Protein AF-A0ABD0Q1G7-F1 (afdb_monomer_lite)

Foldseek 3Di:
DDPDDDDQDDDPPQDDDPPRGSVVSVVVVVVSVVVSVVVCVVVVHDDDDDDDDD

InterPro domains:
  IPR006035 Ureohydrolase [PS51409] (1-54)
  IPR006035 Ureohydrolase [PTHR43782] (1-54)
  IPR023696 Ureohydrolase domain superfamily [SSF52768] (2-54)

Radius of gyration: 13.41 Å; chains: 1; bounding box: 29×19×32 Å

Organism: Cirrhinus mrigala (NCBI:txid683832)

Sequence (54 aa):
KDYGNLTFEDIPNDEPVGRLKTPRAVGRANEILAGAVQKIKSDGNICVMLGGDH

pLDDT: mean 95.28, std 5.53, range [60.41, 98.38]

Secondary structure (DSSP, 8-state):
----PPP----TT---BTTBSSHHHHHHHHHHHHHHHHHHHHTTPPP----S--

Structure (mmCIF, N/CA/C/O backbone):
data_AF-A0ABD0Q1G7-F1
#
_entry.id   AF-A0ABD0Q1G7-F1
#
loop_
_atom_site.group_PDB
_atom_site.id
_atom_site.type_symbol
_atom_site.label_atom_id
_atom_site.label_alt_id
_atom_site.label_comp_id
_atom_site.label_asym_id
_atom_site.label_entity_id
_atom_site.label_seq_id
_atom_site.pdbx_PDB_ins_code
_atom_site.Cartn_x
_atom_site.Cartn_y
_atom_site.Cartn_z
_atom_site.occupancy
_atom_site.B_iso_or_equiv
_atom_site.auth_seq_id
_atom_site.auth_comp_id
_atom_site.auth_asym_id
_atom_site.auth_atom_id
_atom_site.pdbx_PDB_model_num
ATOM 1 N N . LYS A 1 1 ? -14.768 4.722 12.224 1.00 91.00 1 LYS A N 1
ATOM 2 C CA . LYS A 1 1 ? -14.166 5.941 11.634 1.00 91.00 1 LYS A CA 1
ATOM 3 C C . LYS A 1 1 ? -13.637 5.568 10.265 1.00 91.00 1 LYS A C 1
ATOM 5 O O . LYS A 1 1 ? -12.977 4.542 10.180 1.00 91.00 1 LYS A O 1
ATOM 10 N N . ASP A 1 2 ? -13.960 6.344 9.237 1.00 95.62 2 ASP A N 1
ATOM 11 C CA . ASP A 1 2 ? -13.333 6.188 7.926 1.00 95.62 2 ASP A CA 1
ATOM 12 C C . ASP A 1 2 ? -11.984 6.926 7.931 1.00 95.62 2 ASP A C 1
ATOM 14 O O . ASP A 1 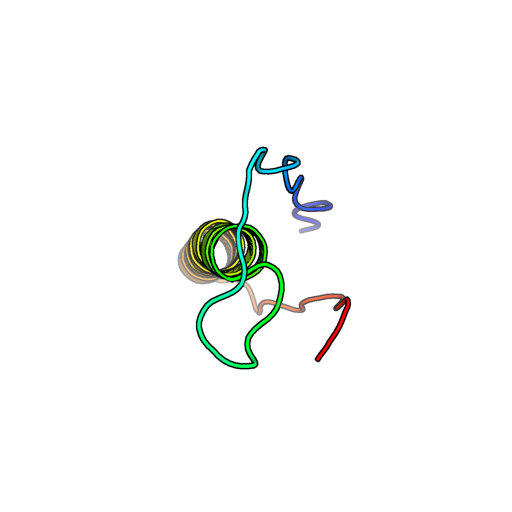2 ? -11.904 8.061 8.409 1.00 95.62 2 ASP A O 1
ATOM 18 N N . TYR A 1 3 ? -10.926 6.247 7.492 1.00 96.00 3 TYR A N 1
ATOM 19 C CA . TYR A 1 3 ? -9.570 6.798 7.399 1.00 96.00 3 TYR A CA 1
ATOM 20 C C . TYR A 1 3 ? -9.224 7.257 5.974 1.00 96.00 3 TYR A C 1
ATOM 22 O O . TYR A 1 3 ? -8.168 7.861 5.786 1.00 96.00 3 TYR A O 1
ATOM 30 N N . GLY A 1 4 ? -10.131 7.050 5.013 1.00 97.06 4 GLY A N 1
ATOM 31 C CA . GLY A 1 4 ? -9.990 7.454 3.621 1.00 97.06 4 GLY A CA 1
ATOM 32 C C . GLY A 1 4 ? -9.064 6.553 2.807 1.00 97.06 4 GLY A C 1
ATOM 33 O O . GLY A 1 4 ? -8.514 5.565 3.296 1.00 97.06 4 GLY A O 1
ATOM 34 N N . ASN A 1 5 ? -8.889 6.929 1.541 1.00 97.44 5 ASN A N 1
ATOM 35 C CA . ASN A 1 5 ? -7.974 6.258 0.626 1.00 97.44 5 ASN A CA 1
ATOM 36 C C . ASN A 1 5 ? -6.540 6.735 0.861 1.00 97.44 5 ASN A C 1
ATOM 38 O O . ASN A 1 5 ? -6.296 7.929 1.051 1.00 97.44 5 ASN A O 1
ATOM 42 N N . LEU A 1 6 ? -5.589 5.807 0.791 1.00 97.06 6 LEU A N 1
ATOM 43 C CA . LEU A 1 6 ? -4.174 6.154 0.750 1.00 97.06 6 LEU A CA 1
ATOM 44 C C . LEU A 1 6 ? -3.808 6.653 -0.647 1.00 97.06 6 LEU A C 1
ATOM 46 O O . LEU A 1 6 ? -4.256 6.100 -1.650 1.00 97.06 6 LEU A O 1
ATOM 50 N N . THR A 1 7 ? -2.974 7.686 -0.699 1.00 96.56 7 THR A N 1
ATOM 51 C CA . THR A 1 7 ? -2.389 8.173 -1.948 1.00 96.56 7 THR A CA 1
ATOM 52 C C . THR A 1 7 ? -1.034 7.510 -2.140 1.00 96.56 7 THR A C 1
ATOM 54 O O . THR A 1 7 ? -0.158 7.630 -1.283 1.00 96.56 7 THR A O 1
ATOM 57 N N . PHE A 1 8 ? -0.863 6.832 -3.270 1.00 95.69 8 PHE A N 1
ATOM 58 C CA . PHE A 1 8 ? 0.420 6.291 -3.701 1.00 95.69 8 PHE A CA 1
ATOM 59 C C . PHE A 1 8 ? 0.946 7.146 -4.847 1.00 95.69 8 PHE A C 1
ATOM 61 O O . PHE A 1 8 ? 0.239 7.387 -5.822 1.00 95.69 8 PHE A O 1
ATOM 68 N N . GLU A 1 9 ? 2.163 7.652 -4.692 1.00 93.06 9 GLU A N 1
ATOM 69 C CA . GLU A 1 9 ? 2.820 8.468 -5.708 1.00 93.06 9 GLU A CA 1
ATOM 70 C C . GLU A 1 9 ? 3.500 7.578 -6.748 1.00 93.06 9 GLU A C 1
ATOM 72 O O . GLU A 1 9 ? 4.043 6.519 -6.414 1.00 93.06 9 GLU A O 1
ATOM 77 N N . ASP A 1 10 ? 3.521 8.039 -7.999 1.00 93.94 10 ASP A N 1
ATOM 78 C CA . ASP A 1 10 ? 4.330 7.412 -9.038 1.00 93.94 10 ASP A CA 1
ATOM 79 C C . ASP A 1 10 ? 5.813 7.545 -8.687 1.00 93.94 10 ASP A C 1
ATOM 81 O O . ASP A 1 10 ? 6.325 8.645 -8.459 1.00 93.94 10 ASP A O 1
ATOM 85 N N . ILE A 1 11 ? 6.524 6.417 -8.675 1.00 95.44 11 ILE A N 1
ATOM 86 C CA . ILE A 1 11 ? 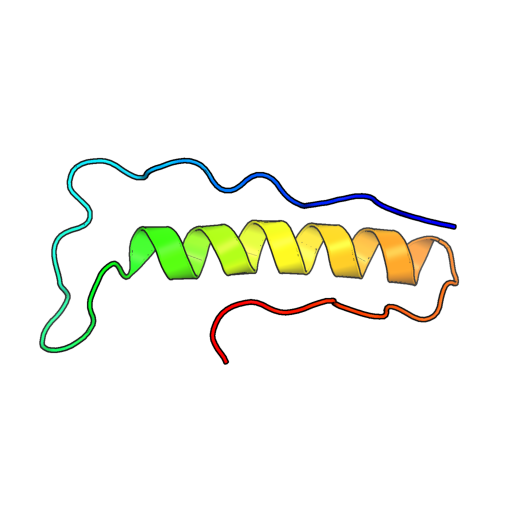7.968 6.397 -8.445 1.00 95.44 11 ILE A CA 1
ATOM 87 C C . ILE A 1 11 ? 8.679 6.341 -9.800 1.00 95.44 11 ILE A C 1
ATOM 89 O O . ILE A 1 11 ? 8.690 5.284 -10.440 1.00 95.44 11 ILE A O 1
ATOM 93 N N . PRO A 1 12 ? 9.290 7.450 -10.263 1.00 94.88 12 PRO A N 1
ATOM 94 C CA . PRO A 1 12 ? 10.003 7.451 -11.529 1.00 94.88 12 PRO A CA 1
ATOM 95 C C . PRO A 1 12 ? 11.229 6.537 -11.466 1.00 94.88 12 PRO A C 1
ATOM 97 O O . PRO A 1 12 ? 11.881 6.390 -10.428 1.00 94.88 12 PRO A O 1
ATOM 100 N N . ASN A 1 13 ? 11.578 5.976 -12.624 1.00 95.00 13 ASN A N 1
ATOM 101 C CA . ASN A 1 13 ? 12.730 5.097 -12.815 1.00 95.00 13 ASN A CA 1
ATOM 102 C C . ASN A 1 13 ? 12.700 3.840 -11.940 1.00 95.00 13 ASN A C 1
ATOM 104 O O . ASN A 1 13 ? 13.772 3.421 -11.512 1.00 95.00 13 ASN A O 1
ATOM 108 N N . ASP A 1 14 ? 11.532 3.260 -11.631 1.00 96.38 14 ASP A N 1
ATOM 109 C CA . ASP A 1 14 ? 11.414 2.044 -10.812 1.00 96.38 14 ASP A CA 1
ATOM 110 C C . ASP A 1 14 ? 11.789 0.750 -11.558 1.00 96.38 14 ASP A C 1
ATOM 112 O O . ASP A 1 14 ? 10.957 -0.118 -11.830 1.00 96.38 14 ASP A O 1
ATOM 116 N N . GLU A 1 15 ? 13.071 0.658 -11.913 1.00 96.81 15 GLU A N 1
ATOM 117 C CA . GLU A 1 15 ? 13.631 -0.459 -12.667 1.00 96.81 15 GLU A CA 1
ATOM 118 C C . GLU A 1 15 ? 13.384 -1.822 -11.993 1.00 96.81 15 GLU A C 1
ATOM 120 O O . GLU A 1 15 ? 13.523 -1.948 -10.769 1.00 96.81 15 GLU A O 1
ATOM 125 N N . PRO A 1 16 ? 13.069 -2.869 -12.779 1.00 96.88 16 PRO A N 1
ATOM 126 C CA . PRO A 1 16 ? 12.892 -4.219 -12.263 1.00 96.88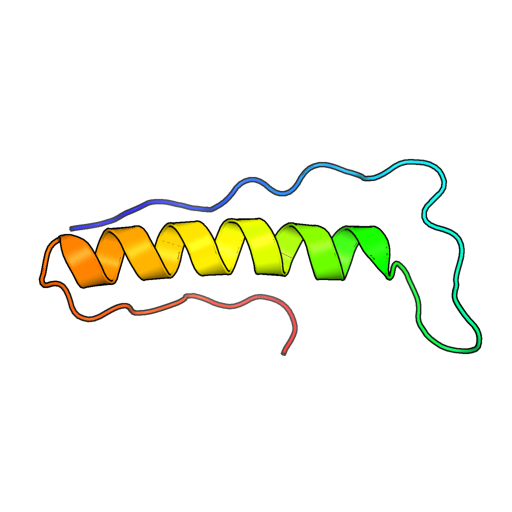 16 PRO A CA 1
ATOM 127 C C . PRO A 1 16 ? 14.127 -4.769 -11.540 1.00 96.88 16 PRO A C 1
ATOM 129 O O . PRO A 1 16 ? 15.267 -4.544 -11.948 1.00 96.88 16 PRO A O 1
ATOM 132 N N . VAL A 1 17 ? 13.895 -5.607 -10.527 1.00 96.56 17 VAL A N 1
ATOM 133 C CA . VAL A 1 17 ? 14.942 -6.418 -9.882 1.00 96.56 17 VAL A CA 1
ATOM 134 C C . VAL A 1 17 ? 14.697 -7.884 -10.228 1.00 96.56 17 VAL A C 1
ATOM 136 O O . VAL A 1 17 ? 13.795 -8.537 -9.699 1.00 96.56 17 VAL A O 1
ATOM 139 N N . GLY A 1 18 ? 15.483 -8.413 -11.167 1.00 95.56 18 GLY A N 1
ATOM 140 C CA . GLY A 1 18 ? 15.271 -9.754 -11.710 1.00 95.56 18 GLY A CA 1
ATOM 141 C C . GLY A 1 18 ? 13.913 -9.863 -12.411 1.00 95.56 18 GLY A C 1
ATOM 142 O O . GLY A 1 18 ? 13.698 -9.247 -13.449 1.00 95.56 18 GLY A O 1
ATOM 143 N N . ARG A 1 19 ? 12.993 -10.662 -11.852 1.00 95.62 19 ARG A N 1
ATOM 144 C CA . ARG A 1 19 ? 11.610 -10.798 -12.357 1.00 95.62 19 ARG A CA 1
ATOM 145 C C . ARG A 1 19 ? 10.605 -9.886 -11.644 1.00 95.62 19 ARG A C 1
ATOM 147 O O . ARG A 1 19 ? 9.444 -9.856 -12.047 1.00 95.62 19 ARG A O 1
ATOM 154 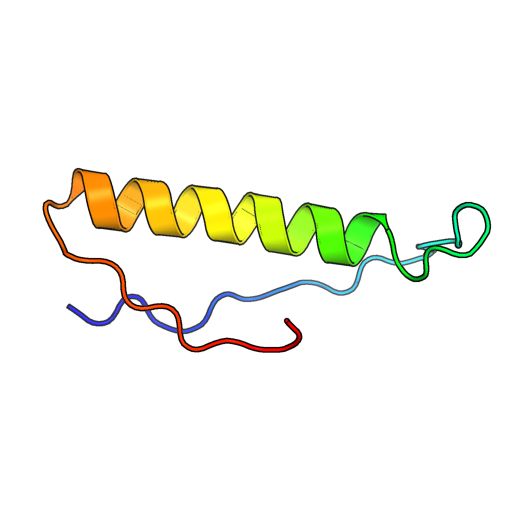N N . LEU A 1 20 ? 11.025 -9.183 -10.590 1.00 95.19 20 LEU A N 1
ATOM 155 C CA . LEU A 1 20 ? 10.149 -8.319 -9.806 1.00 95.19 20 LEU A CA 1
ATOM 156 C C . LEU A 1 20 ? 9.946 -6.995 -10.541 1.00 95.19 20 LEU A C 1
ATOM 158 O O . LEU A 1 20 ? 10.913 -6.289 -10.825 1.00 95.19 20 LEU A O 1
ATOM 162 N N . LYS A 1 21 ? 8.690 -6.677 -10.859 1.00 94.69 21 LYS A N 1
ATOM 163 C CA . LYS A 1 21 ? 8.307 -5.416 -11.500 1.00 94.69 21 LYS A CA 1
ATOM 164 C C . LYS A 1 21 ? 8.020 -4.374 -10.425 1.00 94.69 21 LYS A C 1
ATOM 166 O O . LYS A 1 21 ? 7.452 -4.725 -9.394 1.00 94.69 21 LYS A O 1
ATOM 171 N N . THR A 1 22 ? 8.415 -3.130 -10.687 1.00 95.25 22 THR A N 1
ATOM 172 C CA . THR A 1 22 ? 8.114 -1.960 -9.841 1.00 95.25 22 THR A CA 1
ATOM 173 C C . THR A 1 22 ? 8.361 -2.186 -8.335 1.00 95.25 22 THR A C 1
ATOM 175 O O . THR A 1 22 ? 7.451 -2.012 -7.516 1.00 95.25 22 THR A O 1
ATOM 178 N N . PRO A 1 23 ? 9.571 -2.640 -7.948 1.00 96.81 23 PRO A N 1
ATOM 179 C CA . PRO A 1 23 ? 9.877 -3.007 -6.568 1.00 96.81 23 PRO A CA 1
ATOM 180 C C . PRO A 1 23 ? 9.754 -1.839 -5.582 1.00 96.81 23 PRO A C 1
ATOM 182 O O . PRO A 1 23 ? 9.297 -2.042 -4.453 1.00 96.81 23 PRO A O 1
ATOM 185 N N . ARG A 1 24 ? 10.153 -0.619 -5.967 1.00 97.31 24 ARG A N 1
ATOM 186 C CA . ARG A 1 24 ? 10.091 0.542 -5.068 1.00 97.31 24 ARG A CA 1
ATOM 187 C C . ARG A 1 24 ? 8.668 1.034 -4.891 1.00 97.31 24 ARG A C 1
ATOM 189 O O . ARG A 1 24 ? 8.313 1.369 -3.767 1.00 97.31 24 ARG A O 1
ATOM 196 N N . ALA A 1 25 ? 7.862 1.061 -5.949 1.00 97.00 25 ALA A N 1
ATOM 197 C CA . ALA A 1 25 ? 6.471 1.494 -5.877 1.00 97.00 25 ALA A CA 1
ATOM 198 C C . ALA A 1 25 ? 5.679 0.589 -4.925 1.00 97.00 25 ALA A C 1
ATOM 200 O O . ALA A 1 25 ? 5.054 1.080 -3.984 1.00 97.00 25 ALA A O 1
ATOM 201 N N . VAL A 1 26 ? 5.800 -0.734 -5.090 1.00 96.19 26 VAL A N 1
ATOM 202 C CA . VAL A 1 26 ? 5.139 -1.715 -4.213 1.00 96.19 26 VAL A CA 1
ATOM 203 C C . VAL A 1 26 ? 5.666 -1.622 -2.778 1.00 96.19 26 VAL A C 1
ATOM 205 O O . VAL A 1 26 ? 4.883 -1.636 -1.825 1.00 96.19 26 VAL A O 1
ATOM 208 N N . GLY A 1 27 ? 6.984 -1.489 -2.599 1.00 96.69 27 GLY A N 1
ATOM 209 C CA . GLY A 1 27 ? 7.587 -1.323 -1.275 1.00 96.69 27 GLY A CA 1
ATOM 210 C C . GLY A 1 27 ? 7.097 -0.061 -0.559 1.00 96.69 27 GLY A C 1
ATOM 211 O O . GLY A 1 27 ? 6.695 -0.123 0.603 1.00 96.69 27 GLY A O 1
ATOM 212 N N . ARG A 1 28 ? 7.058 1.074 -1.263 1.00 97.69 28 ARG A N 1
ATOM 213 C CA . ARG A 1 28 ? 6.610 2.361 -0.718 1.00 97.69 28 ARG A CA 1
ATOM 214 C C . ARG A 1 28 ? 5.121 2.362 -0.393 1.00 97.69 28 ARG A C 1
ATOM 216 O O . ARG A 1 28 ? 4.737 2.886 0.651 1.00 97.69 28 ARG A O 1
ATOM 223 N N . ALA A 1 29 ? 4.294 1.750 -1.240 1.00 97.00 29 ALA A N 1
ATOM 224 C CA . ALA A 1 29 ? 2.873 1.577 -0.957 1.00 97.00 29 ALA A CA 1
ATOM 225 C C . ALA A 1 29 ? 2.664 0.807 0.355 1.00 97.00 29 ALA A C 1
ATOM 227 O O . ALA A 1 29 ? 1.903 1.251 1.215 1.00 97.00 29 ALA A O 1
ATOM 228 N N . ASN A 1 30 ? 3.412 -0.282 0.561 1.00 97.06 30 ASN A N 1
ATOM 229 C CA . ASN A 1 30 ? 3.345 -1.067 1.794 1.00 97.06 30 ASN A CA 1
ATOM 230 C C . ASN A 1 30 ? 3.882 -0.320 3.025 1.00 97.06 30 ASN A C 1
ATOM 232 O O . ASN A 1 30 ? 3.336 -0.478 4.114 1.00 97.06 30 ASN A O 1
ATOM 236 N N . GLU A 1 31 ? 4.905 0.523 2.878 1.00 98.12 31 GLU A N 1
ATOM 237 C CA . GLU A 1 31 ? 5.395 1.376 3.969 1.00 98.12 31 GLU A CA 1
ATOM 238 C C . GLU A 1 31 ? 4.317 2.371 4.437 1.00 98.12 31 GLU A C 1
ATOM 240 O O . GLU A 1 31 ? 4.033 2.478 5.634 1.00 98.12 31 GLU A O 1
ATOM 245 N N . ILE A 1 32 ? 3.665 3.058 3.492 1.00 97.75 32 ILE A N 1
ATOM 246 C CA . ILE A 1 32 ? 2.564 3.993 3.773 1.00 97.75 32 ILE A CA 1
ATOM 247 C C . ILE A 1 32 ? 1.387 3.246 4.417 1.00 97.75 32 IL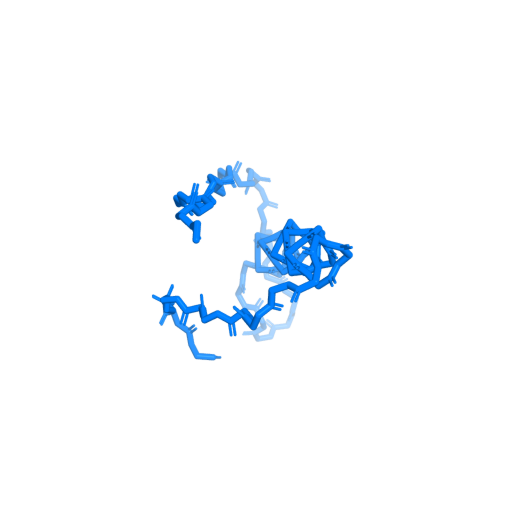E A C 1
ATOM 249 O O . ILE A 1 32 ? 0.835 3.691 5.429 1.00 97.75 32 ILE A O 1
ATOM 253 N N . LEU A 1 33 ? 1.034 2.086 3.860 1.00 97.31 33 LEU A N 1
ATOM 254 C CA . LEU A 1 33 ? -0.023 1.210 4.355 1.00 97.31 33 LEU A CA 1
ATOM 255 C C . LEU A 1 33 ? 0.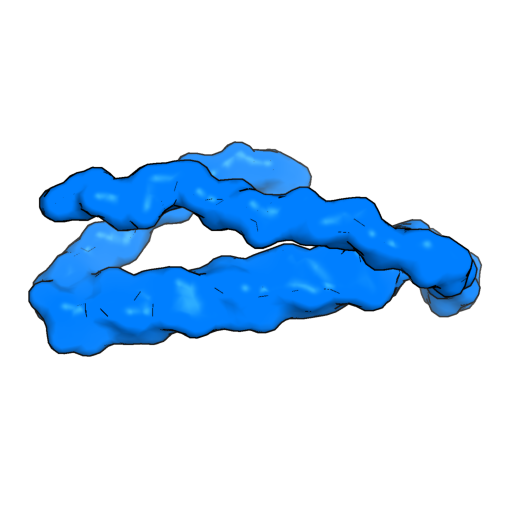235 0.758 5.797 1.00 97.31 33 LEU A C 1
ATOM 257 O O . LEU A 1 33 ? -0.653 0.863 6.644 1.00 97.31 33 LEU A O 1
ATOM 261 N N . ALA A 1 34 ? 1.457 0.320 6.107 1.00 98.00 34 ALA A N 1
ATOM 262 C CA . ALA A 1 34 ? 1.847 -0.095 7.450 1.00 98.00 34 ALA A CA 1
ATOM 263 C C . ALA A 1 34 ? 1.704 1.050 8.466 1.00 98.00 34 ALA A C 1
ATOM 265 O O . ALA A 1 34 ? 1.174 0.838 9.561 1.00 98.00 34 ALA A O 1
ATOM 266 N N . GLY A 1 35 ? 2.098 2.273 8.095 1.00 98.12 35 GLY A N 1
ATOM 267 C CA . GLY A 1 35 ? 1.901 3.463 8.928 1.00 98.12 35 GLY A CA 1
ATOM 268 C C . GLY A 1 35 ? 0.421 3.782 9.175 1.00 98.12 35 GLY A C 1
ATOM 269 O O . GLY A 1 35 ? 0.021 4.086 10.304 1.00 98.12 35 GLY A O 1
ATOM 270 N N . ALA A 1 36 ? -0.424 3.656 8.148 1.00 97.69 36 ALA A N 1
ATOM 271 C CA . ALA A 1 36 ? -1.866 3.852 8.280 1.00 97.69 36 ALA A CA 1
ATOM 272 C C . ALA A 1 36 ? -2.507 2.804 9.204 1.00 97.69 36 ALA A C 1
ATOM 274 O O . ALA A 1 36 ? -3.258 3.163 10.116 1.00 97.69 36 ALA A O 1
ATOM 275 N N . VAL A 1 37 ? -2.156 1.525 9.035 1.00 97.69 37 VAL A N 1
ATOM 276 C CA . VAL A 1 37 ? -2.608 0.438 9.916 1.00 97.69 37 VAL A CA 1
ATOM 277 C C . VAL A 1 37 ? -2.172 0.700 11.352 1.00 97.69 37 VAL A C 1
ATOM 279 O O . VAL A 1 37 ? -3.004 0.624 12.256 1.00 97.69 37 VAL A O 1
ATOM 282 N N . GLN A 1 38 ? -0.907 1.067 11.578 1.00 98.38 38 GLN A N 1
ATOM 283 C CA . GLN A 1 38 ? -0.405 1.394 12.912 1.00 98.38 38 GLN A CA 1
ATOM 284 C C . GLN A 1 38 ? -1.252 2.488 13.570 1.00 98.38 38 GLN A C 1
ATOM 286 O O . GLN A 1 38 ? -1.678 2.322 14.711 1.00 98.38 38 GLN A O 1
ATOM 291 N N . LYS A 1 39 ? -1.565 3.568 12.846 1.00 97.75 39 LYS A N 1
ATOM 292 C CA . LYS A 1 39 ? -2.425 4.647 13.350 1.00 97.75 39 LYS A CA 1
ATOM 293 C C . LYS A 1 39 ? -3.822 4.146 13.724 1.00 97.75 39 LYS A C 1
ATOM 295 O O . LYS A 1 39 ? -4.306 4.452 14.809 1.00 97.75 39 LYS A O 1
ATOM 300 N N . ILE A 1 40 ? -4.456 3.346 12.866 1.00 97.75 40 ILE A N 1
ATOM 301 C CA . ILE A 1 40 ? -5.794 2.782 13.123 1.00 97.75 40 ILE A CA 1
ATOM 302 C C . ILE A 1 40 ? -5.783 1.901 14.379 1.00 97.75 40 ILE A C 1
ATOM 304 O O . ILE A 1 40 ? -6.694 1.983 15.206 1.00 97.75 40 ILE A O 1
ATOM 308 N N . LYS A 1 41 ? -4.744 1.073 14.538 1.00 97.75 41 LYS A N 1
ATOM 309 C CA . LYS A 1 41 ? -4.578 0.198 15.703 1.00 97.75 41 LYS A CA 1
ATOM 310 C C . LYS A 1 41 ? -4.330 0.992 16.985 1.00 97.75 41 LYS A C 1
ATOM 312 O O . LYS A 1 41 ? -4.941 0.666 17.999 1.00 97.75 41 LYS A O 1
ATOM 317 N N . SER A 1 42 ? -3.498 2.030 16.934 1.00 97.69 42 SER A N 1
ATOM 318 C CA . SER A 1 42 ? -3.240 2.925 18.070 1.00 97.69 42 SER A CA 1
ATOM 319 C C . SER A 1 42 ? -4.480 3.713 18.494 1.00 97.69 42 SER A C 1
ATOM 321 O O . SER A 1 42 ? -4.675 3.942 19.682 1.00 97.69 42 SER A O 1
ATOM 323 N N . ASP A 1 43 ? -5.366 4.048 17.551 1.00 97.38 43 ASP A N 1
ATOM 324 C CA . ASP A 1 43 ? -6.677 4.648 17.835 1.00 97.38 43 ASP A CA 1
ATOM 325 C C . ASP A 1 43 ? -7.680 3.636 18.455 1.00 97.38 43 ASP A C 1
ATOM 327 O O . ASP A 1 43 ? -8.837 3.983 18.694 1.00 97.38 43 ASP A O 1
ATOM 331 N N . GLY A 1 44 ? -7.277 2.378 18.690 1.00 97.88 44 GLY A N 1
ATOM 332 C CA . GLY A 1 44 ? -8.109 1.331 19.294 1.00 97.88 44 GLY A CA 1
ATOM 333 C C . GLY A 1 44 ? -9.111 0.678 18.338 1.00 97.88 44 GLY A C 1
ATOM 334 O O . GLY A 1 44 ? -9.989 -0.064 18.777 1.00 97.88 44 GLY A O 1
ATOM 335 N N . ASN A 1 45 ? -8.997 0.928 17.031 1.00 97.81 45 ASN A N 1
ATOM 336 C CA . ASN A 1 45 ? -9.964 0.455 16.044 1.00 97.81 45 ASN A CA 1
ATOM 337 C C . ASN A 1 45 ? -9.568 -0.901 15.428 1.00 97.81 45 ASN A C 1
ATOM 339 O O . ASN A 1 45 ? -8.390 -1.264 15.306 1.00 97.81 45 ASN A O 1
ATOM 343 N N . ILE A 1 46 ? -10.578 -1.662 14.993 1.00 97.12 46 ILE A N 1
ATOM 344 C CA . ILE A 1 46 ? -10.382 -2.785 14.068 1.00 97.12 46 ILE A CA 1
ATOM 345 C C . ILE A 1 46 ? -10.115 -2.191 12.684 1.00 97.12 46 ILE A C 1
ATOM 347 O O . ILE A 1 46 ? -10.880 -1.360 12.200 1.00 97.12 46 ILE A O 1
ATOM 351 N N . CYS A 1 47 ? -9.009 -2.602 12.066 1.00 96.94 47 CYS A N 1
ATOM 352 C CA . CYS A 1 47 ? -8.635 -2.158 10.732 1.00 96.94 47 CYS A CA 1
ATOM 353 C C . CYS A 1 47 ? -9.290 -3.066 9.688 1.00 96.94 47 CYS A C 1
ATOM 355 O O . CYS A 1 47 ? -9.130 -4.284 9.746 1.00 96.94 47 CYS A O 1
ATOM 357 N N . VAL A 1 48 ? -10.009 -2.461 8.746 1.00 96.38 48 VAL A N 1
ATOM 358 C CA . VAL A 1 48 ? -10.487 -3.110 7.524 1.00 96.38 48 VAL A CA 1
ATOM 359 C C . VAL A 1 48 ? -9.790 -2.415 6.367 1.00 96.38 48 VAL A C 1
ATOM 361 O O . VAL A 1 48 ? -9.849 -1.191 6.270 1.00 96.38 48 VAL A O 1
ATOM 364 N N . MET A 1 49 ? -9.115 -3.187 5.521 1.00 94.69 49 MET A N 1
ATOM 365 C CA . MET A 1 49 ? -8.415 -2.664 4.351 1.00 94.69 49 MET A CA 1
ATOM 366 C C . MET A 1 49 ? -9.184 -3.056 3.100 1.00 94.69 49 MET A C 1
ATOM 368 O O . MET A 1 49 ? -9.439 -4.236 2.867 1.00 94.69 49 MET A O 1
ATOM 372 N N . LEU A 1 50 ? -9.584 -2.051 2.326 1.00 95.38 50 LEU A N 1
ATOM 373 C CA . LEU A 1 50 ? -10.180 -2.242 1.011 1.00 95.38 50 LEU A CA 1
ATOM 374 C C . LEU A 1 50 ? -9.022 -2.299 0.015 1.00 95.38 50 LEU A C 1
ATOM 376 O O . LEU A 1 50 ? -8.307 -1.316 -0.158 1.00 95.38 50 LEU A O 1
ATOM 380 N N . GLY A 1 51 ? -8.775 -3.495 -0.512 1.00 88.94 51 GLY A N 1
ATOM 381 C CA . GLY A 1 51 ? -7.538 -3.817 -1.221 1.00 88.94 51 GLY A CA 1
ATOM 382 C C . GLY A 1 51 ? -7.418 -3.247 -2.637 1.00 88.94 51 GLY A C 1
ATOM 383 O O . GLY A 1 51 ? -8.344 -2.639 -3.175 1.00 88.94 51 GLY A O 1
ATOM 384 N N . GLY A 1 52 ? -6.248 -3.518 -3.222 1.00 89.12 52 GLY A N 1
ATOM 385 C CA . GLY A 1 52 ? -5.911 -3.415 -4.642 1.00 89.12 52 GLY A CA 1
ATOM 386 C C . GLY A 1 52 ? -5.473 -4.791 -5.161 1.00 89.12 52 GLY A C 1
ATOM 387 O O . GLY A 1 52 ? -6.227 -5.756 -5.030 1.00 89.12 52 GLY A O 1
ATOM 388 N N . ASP A 1 53 ? -4.269 -4.902 -5.727 1.00 81.75 53 ASP A N 1
ATOM 389 C CA . ASP A 1 53 ? -3.620 -6.202 -5.945 1.00 81.75 53 ASP A CA 1
ATOM 390 C C . ASP A 1 53 ? -3.228 -6.883 -4.613 1.00 81.75 53 ASP A C 1
ATOM 392 O O . ASP A 1 53 ? -3.313 -6.273 -3.546 1.00 81.75 53 ASP A O 1
ATOM 396 N N . HIS A 1 54 ? -2.943 -8.189 -4.678 1.00 60.41 54 HIS A N 1
ATOM 397 C CA . HIS A 1 54 ? -3.102 -9.132 -3.560 1.00 60.41 54 HIS A CA 1
ATOM 398 C C . HIS A 1 54 ? -1.862 -9.291 -2.676 1.00 60.41 54 HIS A C 1
ATOM 400 O O . HIS A 1 54 ? -0.769 -9.536 -3.237 1.00 60.41 54 HIS A O 1
#